Protein AF-A0A926H0N9-F1 (afdb_monomer_lite)

Structure (mmCIF, N/CA/C/O backbone):
data_AF-A0A926H0N9-F1
#
_entry.id   AF-A0A926H0N9-F1
#
loop_
_atom_site.group_PDB
_atom_site.id
_atom_site.type_symbol
_atom_site.label_atom_id
_atom_site.label_alt_id
_atom_site.label_comp_id
_atom_site.label_asym_id
_atom_site.label_entity_id
_atom_site.label_seq_id
_atom_site.pdbx_PDB_ins_code
_atom_site.Cartn_x
_atom_site.Cartn_y
_atom_site.Cartn_z
_atom_site.occupancy
_atom_site.B_iso_or_equiv
_atom_site.auth_seq_id
_atom_site.auth_comp_id
_atom_site.auth_asym_id
_atom_site.auth_atom_id
_atom_site.pdbx_PDB_model_num
ATOM 1 N N . MET A 1 1 ? -8.140 3.771 4.650 1.00 50.16 1 MET A N 1
ATOM 2 C CA . MET A 1 1 ? -6.675 3.680 4.465 1.00 50.16 1 MET A CA 1
ATOM 3 C C . MET A 1 1 ? -6.362 3.577 2.982 1.00 50.16 1 MET A C 1
ATOM 5 O O . MET A 1 1 ? -6.913 2.710 2.307 1.00 50.16 1 MET A O 1
ATOM 9 N N . ARG A 1 2 ? -5.512 4.466 2.471 1.00 49.69 2 ARG A N 1
ATOM 10 C CA . ARG A 1 2 ? -5.081 4.507 1.070 1.00 49.69 2 ARG A CA 1
ATOM 11 C C . ARG A 1 2 ? -3.565 4.334 1.005 1.00 49.69 2 ARG A C 1
ATOM 13 O O . ARG A 1 2 ? -2.829 4.970 1.745 1.00 49.69 2 ARG A O 1
ATOM 20 N N . ILE A 1 3 ? -3.072 3.474 0.130 1.00 54.91 3 ILE A N 1
ATOM 21 C CA . ILE A 1 3 ? -1.644 3.371 -0.169 1.00 54.91 3 ILE A CA 1
ATOM 22 C C . ILE A 1 3 ? -1.460 3.861 -1.596 1.00 54.91 3 ILE A C 1
ATOM 24 O O . ILE A 1 3 ? -2.022 3.291 -2.530 1.00 54.91 3 ILE A O 1
ATOM 28 N N . ILE A 1 4 ? -0.684 4.926 -1.742 1.00 52.78 4 ILE A N 1
ATOM 29 C CA . ILE A 1 4 ? -0.343 5.551 -3.012 1.00 52.78 4 ILE A CA 1
ATOM 30 C C . ILE A 1 4 ? 1.094 5.163 -3.357 1.00 52.78 4 ILE A C 1
ATOM 32 O O . ILE A 1 4 ? 1.967 5.230 -2.506 1.00 52.78 4 ILE A O 1
ATOM 36 N N . ILE A 1 5 ? 1.407 4.771 -4.585 1.00 43.88 5 ILE A N 1
ATOM 37 C CA . ILE A 1 5 ? 2.770 4.324 -4.925 1.00 43.88 5 ILE A CA 1
ATOM 38 C C . ILE A 1 5 ? 3.458 5.386 -5.766 1.00 43.88 5 ILE A C 1
ATOM 40 O O . ILE A 1 5 ? 2.840 5.923 -6.672 1.00 43.88 5 ILE A O 1
ATOM 44 N N . LYS A 1 6 ? 4.733 5.704 -5.477 1.00 39.50 6 LYS A N 1
ATOM 45 C CA . LYS A 1 6 ? 5.555 6.557 -6.348 1.00 39.50 6 LYS A CA 1
ATOM 46 C C . LYS A 1 6 ? 6.583 5.710 -7.096 1.00 39.50 6 LYS A C 1
ATOM 48 O O . LYS A 1 6 ? 7.667 5.458 -6.573 1.00 39.50 6 LYS A O 1
ATOM 53 N N . PRO A 1 7 ? 6.237 5.246 -8.295 1.00 38.81 7 PRO A N 1
ATOM 54 C CA . PRO A 1 7 ? 7.079 4.344 -9.052 1.00 38.81 7 PRO A CA 1
ATOM 55 C C . PRO A 1 7 ? 8.221 5.063 -9.771 1.00 38.81 7 PRO A C 1
ATOM 57 O O . PRO A 1 7 ? 8.101 6.207 -10.206 1.00 38.81 7 PRO A O 1
ATOM 60 N N . VAL A 1 8 ? 9.328 4.337 -9.909 1.00 36.47 8 VAL A N 1
ATOM 61 C CA . VAL A 1 8 ? 10.409 4.603 -10.863 1.00 36.47 8 VAL A CA 1
ATOM 62 C C . VAL A 1 8 ? 10.600 3.289 -11.639 1.00 36.47 8 VAL A C 1
ATOM 64 O O . VAL A 1 8 ? 11.411 2.449 -11.254 1.00 36.47 8 VAL A O 1
ATOM 67 N N . GLY A 1 9 ? 9.767 3.063 -12.664 1.00 34.50 9 GLY A N 1
ATOM 68 C CA . GLY A 1 9 ? 9.724 1.838 -13.488 1.00 34.50 9 GLY A CA 1
ATOM 69 C C . GLY A 1 9 ? 8.673 0.795 -13.068 1.00 34.50 9 GLY A C 1
ATOM 70 O O . GLY A 1 9 ? 7.956 0.999 -12.092 1.00 34.50 9 GLY A O 1
ATOM 71 N N . ALA A 1 10 ? 8.601 -0.324 -13.807 1.00 33.44 10 ALA A N 1
ATOM 72 C CA . ALA A 1 10 ? 7.696 -1.440 -13.513 1.00 33.44 10 ALA A CA 1
ATOM 73 C C . ALA A 1 10 ? 7.995 -2.041 -12.127 1.00 33.44 10 ALA A C 1
ATOM 75 O O . ALA A 1 10 ? 9.146 -2.394 -11.822 1.00 33.44 10 ALA A O 1
ATOM 76 N N . ILE A 1 11 ? 6.968 -2.121 -11.281 1.00 46.66 11 ILE A N 1
ATOM 77 C CA . ILE A 1 11 ? 7.091 -2.419 -9.850 1.00 46.66 11 ILE A CA 1
ATOM 78 C C . ILE A 1 11 ? 6.094 -3.502 -9.450 1.00 46.66 11 ILE A C 1
ATOM 80 O O . ILE A 1 11 ? 4.903 -3.398 -9.715 1.00 46.66 11 ILE A O 1
ATOM 84 N N . VAL A 1 12 ? 6.584 -4.507 -8.727 1.00 42.16 12 VAL A N 1
ATOM 85 C CA . VAL A 1 12 ? 5.754 -5.494 -8.032 1.00 42.16 12 VAL A CA 1
ATOM 86 C C . VAL A 1 12 ? 5.860 -5.207 -6.541 1.00 42.16 12 VAL A C 1
ATOM 88 O O . VAL A 1 12 ? 6.937 -5.293 -5.970 1.00 42.16 12 VAL A O 1
ATOM 91 N N . ILE A 1 13 ? 4.767 -4.867 -5.884 1.00 54.44 13 ILE A N 1
ATOM 92 C CA . ILE A 1 13 ? 4.721 -4.672 -4.438 1.00 54.44 13 ILE A CA 1
ATOM 93 C C . ILE A 1 13 ? 3.884 -5.783 -3.840 1.00 54.44 13 ILE A C 1
ATOM 95 O O . ILE A 1 13 ? 2.789 -6.055 -4.317 1.00 54.44 13 ILE A O 1
ATOM 99 N N . VAL A 1 14 ? 4.386 -6.419 -2.786 1.00 41.69 14 VAL A N 1
ATOM 100 C CA . VAL A 1 14 ? 3.651 -7.456 -2.064 1.00 41.69 14 VAL A CA 1
ATOM 101 C C . VAL A 1 14 ? 3.449 -7.011 -0.618 1.00 41.69 14 VAL A C 1
ATOM 103 O O . VAL A 1 14 ? 4.413 -6.709 0.084 1.00 41.69 14 VAL A O 1
ATOM 106 N N . PHE A 1 15 ? 2.192 -6.974 -0.177 1.00 45.84 15 PHE A N 1
ATOM 107 C CA . PHE A 1 15 ? 1.767 -6.601 1.169 1.00 45.84 15 PHE A CA 1
ATOM 108 C C . PHE A 1 15 ? 1.225 -7.797 1.921 1.00 45.84 15 PHE A C 1
ATOM 110 O O . PHE A 1 15 ? 0.203 -8.343 1.534 1.00 45.84 15 PHE A O 1
ATOM 117 N N . ALA A 1 16 ? 1.806 -8.125 3.060 1.00 34.19 16 ALA A N 1
ATOM 118 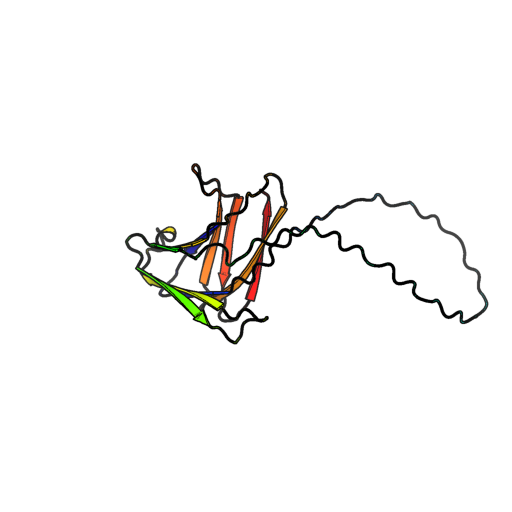C CA . ALA A 1 16 ? 1.199 -9.051 3.998 1.00 34.19 16 ALA A CA 1
ATOM 119 C C . ALA A 1 16 ? 0.742 -8.276 5.226 1.00 34.19 16 ALA A C 1
ATOM 121 O O . ALA A 1 16 ? 1.543 -7.813 6.042 1.00 34.19 16 ALA A O 1
ATOM 122 N N . LEU A 1 17 ? -0.565 -8.068 5.350 1.00 37.25 17 LEU A N 1
ATOM 123 C CA . LEU A 1 17 ? -1.096 -7.322 6.480 1.00 37.25 17 LEU A CA 1
ATOM 124 C C . LEU A 1 17 ? -1.354 -8.280 7.649 1.00 37.25 17 LEU A C 1
ATOM 126 O O . LEU A 1 17 ? -2.452 -8.801 7.813 1.00 37.25 17 LEU A O 1
ATOM 130 N N . ILE A 1 18 ? -0.349 -8.479 8.503 1.00 29.45 18 ILE A N 1
ATOM 131 C CA . ILE A 1 18 ? -0.587 -8.962 9.869 1.00 29.45 18 ILE A CA 1
ATOM 132 C C . ILE A 1 18 ? -0.923 -7.725 10.700 1.00 29.45 18 ILE A C 1
ATOM 134 O O . ILE A 1 18 ? -0.048 -7.120 11.325 1.00 29.45 18 ILE A O 1
ATOM 138 N N . ALA A 1 19 ? -2.178 -7.278 10.635 1.00 32.31 19 ALA A N 1
ATOM 139 C CA . ALA A 1 19 ? -2.615 -6.148 11.442 1.00 32.31 19 ALA A CA 1
ATOM 140 C C . ALA A 1 19 ? -2.772 -6.593 12.900 1.00 32.31 19 ALA A C 1
ATOM 142 O O . ALA A 1 19 ? -3.841 -6.997 13.337 1.00 32.31 19 ALA A O 1
ATOM 143 N N . LEU A 1 20 ? -1.699 -6.473 13.677 1.00 30.44 20 LEU A N 1
ATOM 144 C CA . LEU A 1 20 ? -1.841 -6.153 15.093 1.00 30.44 20 LEU A CA 1
ATOM 145 C C . LEU A 1 20 ? -1.833 -4.630 15.202 1.00 30.44 20 LEU A C 1
ATOM 147 O O . LEU A 1 20 ? -0.782 -4.031 15.421 1.00 30.44 20 LEU A O 1
ATOM 151 N N . ALA A 1 21 ? -2.991 -3.995 15.021 1.00 34.31 21 ALA A N 1
ATOM 152 C CA . ALA A 1 21 ? -3.176 -2.615 15.456 1.00 34.31 21 ALA A CA 1
ATOM 153 C C . ALA A 1 21 ? -3.154 -2.615 16.995 1.00 34.31 21 ALA A C 1
ATOM 155 O O . ALA A 1 21 ? -4.151 -2.878 17.661 1.00 34.31 21 ALA A O 1
ATOM 156 N N . GLY A 1 22 ? -1.968 -2.436 17.572 1.00 30.98 22 GLY A N 1
ATOM 157 C CA . GLY A 1 22 ? -1.789 -2.343 19.014 1.00 30.98 22 GLY A CA 1
ATOM 158 C C . GLY A 1 22 ? -1.965 -0.899 19.462 1.00 30.98 22 GLY A C 1
ATOM 159 O O . GLY A 1 22 ? -1.091 -0.072 19.215 1.00 30.98 22 GLY A O 1
ATOM 160 N N . MET A 1 23 ? -3.070 -0.594 20.144 1.00 36.41 23 MET A N 1
ATOM 161 C CA . MET A 1 23 ? -3.253 0.671 20.858 1.00 36.41 23 MET A CA 1
ATOM 162 C C . MET A 1 23 ? -2.270 0.714 22.042 1.00 36.41 23 MET A C 1
ATOM 164 O O . MET A 1 23 ? -2.530 0.164 23.112 1.00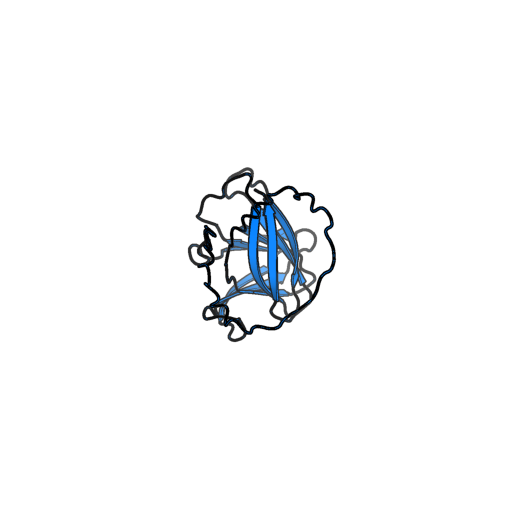 36.41 23 MET A O 1
ATOM 168 N N . LEU A 1 24 ? -1.092 1.310 21.847 1.00 33.69 24 LEU A N 1
ATOM 169 C CA . LEU A 1 24 ? -0.094 1.459 22.907 1.00 33.69 24 LEU A CA 1
ATOM 170 C C . LEU A 1 24 ? -0.401 2.709 23.736 1.00 33.69 24 LEU A C 1
ATOM 172 O O . LEU A 1 24 ? -0.073 3.837 23.370 1.00 33.69 24 LEU A O 1
ATOM 176 N N . TYR A 1 25 ? -1.035 2.494 24.888 1.00 38.31 25 TYR A N 1
ATOM 177 C CA . TYR A 1 25 ? -1.279 3.529 25.888 1.00 38.31 25 TYR A CA 1
ATOM 178 C C . TYR A 1 25 ? 0.004 3.778 26.699 1.00 38.31 25 TYR A C 1
ATOM 180 O O . TYR A 1 25 ? 0.242 3.143 27.726 1.00 38.31 25 TYR A O 1
ATOM 188 N N . ALA A 1 26 ? 0.860 4.702 26.261 1.00 33.69 26 ALA A N 1
ATOM 189 C CA . ALA A 1 26 ? 1.975 5.164 27.086 1.00 33.69 26 ALA A CA 1
ATOM 190 C C . ALA A 1 26 ? 1.453 6.151 28.145 1.00 33.69 26 ALA A C 1
ATOM 192 O O . ALA A 1 26 ? 1.401 7.360 27.929 1.00 33.69 26 ALA A O 1
ATOM 193 N N . LYS A 1 27 ? 1.035 5.639 29.308 1.00 35.59 27 LYS A N 1
ATOM 194 C CA . LYS A 1 27 ? 0.754 6.475 30.484 1.00 35.59 27 LYS A CA 1
ATOM 195 C C . LYS A 1 27 ? 2.090 6.833 31.145 1.00 35.59 27 LYS A C 1
ATOM 197 O O . LYS A 1 27 ? 2.542 6.114 32.030 1.00 35.59 27 LYS A O 1
ATOM 202 N N . SER A 1 28 ? 2.736 7.921 30.720 1.00 39.28 28 SER A N 1
ATOM 203 C CA . SER A 1 28 ? 3.859 8.478 31.479 1.00 39.28 28 SER A CA 1
ATOM 204 C C . SER A 1 28 ? 3.314 9.103 32.764 1.00 39.28 28 SER A C 1
ATOM 206 O O . SER A 1 28 ? 2.586 10.094 32.769 1.00 39.28 28 SER A O 1
ATOM 208 N N . ARG A 1 29 ? 3.603 8.464 33.892 1.00 47.31 29 ARG A N 1
ATOM 209 C CA . ARG A 1 29 ? 3.370 9.030 35.215 1.00 47.31 29 ARG A CA 1
ATOM 210 C C . ARG A 1 29 ? 4.445 8.482 36.138 1.00 47.31 29 ARG A C 1
ATOM 212 O O . ARG A 1 29 ? 4.512 7.276 36.324 1.00 47.31 29 ARG A O 1
ATOM 219 N N . ILE A 1 30 ? 5.234 9.382 36.715 1.00 39.31 30 ILE A N 1
ATOM 220 C CA . ILE A 1 30 ? 5.408 9.571 38.164 1.00 39.31 30 ILE A CA 1
ATOM 221 C C . ILE A 1 30 ? 6.762 10.236 38.416 1.00 39.31 30 ILE A C 1
ATOM 223 O O . ILE A 1 30 ? 7.824 9.725 38.076 1.00 39.31 30 ILE A O 1
ATOM 227 N N . SER A 1 31 ? 6.644 11.417 39.011 1.00 45.75 31 SER A N 1
ATOM 228 C CA . SER A 1 31 ? 7.653 12.193 39.714 1.00 45.75 31 SER A CA 1
ATOM 229 C C . SER A 1 31 ? 8.619 11.337 40.532 1.00 45.75 31 SER A C 1
ATOM 231 O O . SER A 1 31 ? 8.193 10.516 41.345 1.00 45.75 31 SER A O 1
ATOM 233 N N . SER A 1 32 ? 9.910 11.611 40.373 1.00 44.69 32 SER A N 1
ATOM 234 C CA . SER A 1 32 ? 10.995 11.077 41.192 1.00 44.69 32 SER A CA 1
ATOM 235 C C . SER A 1 32 ? 10.769 11.344 42.686 1.00 44.69 32 SER A C 1
ATOM 237 O O . SER A 1 32 ? 10.634 12.508 43.074 1.00 44.69 32 SER A O 1
ATOM 239 N N . PRO A 1 33 ? 10.817 10.328 43.563 1.00 47.78 33 PRO A N 1
ATOM 240 C CA . PRO A 1 33 ? 11.120 10.550 44.962 1.00 47.78 33 PRO A CA 1
ATOM 241 C C . PRO A 1 33 ? 12.636 10.703 45.132 1.00 47.78 33 PRO A C 1
ATOM 243 O O . PRO A 1 33 ? 13.434 9.863 44.721 1.00 47.78 33 PRO A O 1
ATOM 246 N N . LYS A 1 34 ? 13.001 11.810 45.769 1.00 51.34 34 LYS A N 1
ATOM 247 C CA . LYS A 1 34 ? 14.301 12.125 46.364 1.00 51.34 34 LYS A CA 1
ATOM 248 C C . LYS A 1 34 ? 14.743 10.973 47.284 1.00 51.34 34 LYS A C 1
ATOM 250 O O . LYS A 1 34 ? 14.032 10.665 48.236 1.00 51.34 34 LYS A O 1
ATOM 255 N N . SER A 1 35 ? 15.897 10.353 47.027 1.00 43.50 35 SER A N 1
ATOM 256 C CA . SER A 1 35 ? 16.509 9.381 47.946 1.00 43.50 35 SER A CA 1
ATOM 257 C C . SER A 1 35 ? 17.773 9.977 48.558 1.00 43.50 35 SER A C 1
ATOM 259 O O . SER A 1 35 ? 18.689 10.391 47.849 1.00 43.50 35 SER A O 1
ATOM 261 N N . ALA A 1 36 ? 17.756 10.081 49.886 1.00 48.38 36 ALA A N 1
ATOM 262 C CA . ALA A 1 36 ? 18.861 10.508 50.725 1.00 48.38 36 ALA A CA 1
ATOM 263 C C . ALA A 1 36 ? 19.816 9.337 51.009 1.00 48.38 36 ALA A C 1
ATOM 265 O O . ALA A 1 36 ? 19.409 8.181 51.090 1.00 48.38 36 ALA A O 1
ATOM 266 N N . ALA A 1 37 ? 21.091 9.675 51.175 1.00 52.38 37 ALA A N 1
ATOM 267 C CA . ALA A 1 37 ? 22.179 8.771 51.514 1.00 52.38 37 ALA A CA 1
ATOM 268 C C . ALA A 1 37 ? 22.036 8.162 52.919 1.00 52.38 37 ALA A C 1
ATOM 270 O O . ALA A 1 37 ? 21.766 8.892 53.872 1.00 52.38 37 ALA A O 1
ATOM 271 N N . GLN A 1 38 ? 22.351 6.867 53.082 1.00 43.81 38 GLN A N 1
ATOM 272 C CA . GLN A 1 38 ? 22.778 6.342 54.384 1.00 43.81 38 GLN A CA 1
ATOM 273 C C . GLN A 1 38 ? 23.646 5.067 54.299 1.00 43.81 38 GLN A C 1
ATOM 275 O O . GLN A 1 38 ? 23.196 4.008 53.885 1.00 43.81 38 GLN A O 1
ATOM 280 N N . LYS A 1 39 ? 24.907 5.262 54.714 1.00 43.81 39 LYS A N 1
ATOM 281 C CA . LYS A 1 39 ? 25.895 4.421 55.429 1.00 43.81 39 LYS A CA 1
ATOM 282 C C . LYS A 1 39 ? 26.001 2.900 55.206 1.00 43.81 39 LYS A C 1
ATOM 284 O O . LYS A 1 39 ? 25.074 2.125 55.394 1.00 43.81 39 LYS A O 1
ATOM 289 N N . SER A 1 40 ? 27.261 2.513 54.990 1.00 46.47 40 SER A N 1
ATOM 290 C CA . SER A 1 40 ? 27.835 1.170 54.971 1.00 46.47 40 SER A CA 1
ATOM 291 C C . SER A 1 40 ? 27.859 0.491 56.345 1.00 46.47 40 SER A C 1
ATOM 293 O O . SER A 1 40 ? 28.382 1.054 57.309 1.00 46.47 40 SER A O 1
ATOM 295 N N . GLY A 1 41 ? 27.418 -0.764 56.384 1.00 41.66 41 GLY A N 1
ATOM 296 C CA . GLY A 1 41 ? 27.696 -1.729 57.444 1.00 41.66 41 GLY A CA 1
ATOM 297 C C . GLY A 1 41 ? 27.462 -3.148 56.917 1.00 41.66 41 GLY A C 1
ATOM 298 O O . GLY A 1 41 ? 26.352 -3.474 56.514 1.00 41.66 41 GLY A O 1
ATOM 299 N N . SER A 1 42 ? 28.514 -3.966 56.864 1.00 51.59 42 SER A N 1
ATOM 300 C CA . SER A 1 42 ? 28.434 -5.441 56.775 1.00 51.59 42 SER A CA 1
ATOM 301 C C . SER A 1 42 ? 28.334 -6.003 58.210 1.00 51.59 42 SER A C 1
ATOM 303 O O . SER A 1 42 ? 28.736 -5.258 59.108 1.00 51.59 42 SER A O 1
ATOM 305 N N . PRO A 1 43 ? 27.899 -7.258 58.494 1.00 59.44 43 PRO A N 1
ATOM 306 C CA . PRO A 1 43 ? 27.984 -8.457 57.643 1.00 59.44 43 PRO A CA 1
ATOM 307 C C . PRO A 1 43 ? 26.802 -9.467 57.784 1.00 59.44 43 PRO A C 1
ATOM 309 O O . PRO A 1 43 ? 25.794 -9.198 58.429 1.00 59.44 43 PRO A O 1
ATOM 312 N N . VAL A 1 44 ? 27.019 -10.677 57.242 1.00 46.03 44 VAL A N 1
ATOM 313 C CA . VAL A 1 44 ? 26.401 -11.991 57.552 1.00 46.03 44 VAL A CA 1
ATOM 314 C C . VAL A 1 44 ? 25.425 -12.554 56.509 1.00 46.03 44 VAL A C 1
ATOM 316 O O . VAL A 1 44 ? 24.267 -12.164 56.381 1.00 46.03 44 VAL A O 1
ATOM 319 N N . SER A 1 45 ? 25.933 -13.579 55.819 1.00 56.38 45 SER A N 1
ATOM 320 C CA . SER A 1 45 ? 25.234 -14.520 54.949 1.00 56.38 45 SER A CA 1
ATOM 321 C C . SER A 1 45 ? 24.137 -15.297 55.679 1.00 56.38 45 SER A C 1
ATOM 323 O O . SER A 1 45 ? 24.417 -16.040 56.619 1.00 56.38 45 SER A O 1
ATOM 325 N N . LYS A 1 46 ? 22.907 -15.223 55.159 1.00 49.16 46 LYS A N 1
ATOM 326 C CA . LYS A 1 46 ? 21.903 -16.292 55.245 1.00 49.16 46 LYS A CA 1
ATOM 327 C C . LYS A 1 46 ? 21.175 -16.391 53.906 1.00 49.16 46 LYS A C 1
ATOM 329 O O . LYS A 1 46 ? 20.501 -15.457 53.480 1.00 49.16 46 LYS A O 1
ATOM 334 N N . SER A 1 47 ? 21.336 -17.531 53.245 1.00 54.38 47 SER A N 1
ATOM 335 C CA . SER A 1 47 ? 20.600 -17.938 52.052 1.00 54.38 47 SER A CA 1
ATOM 336 C C . SER A 1 47 ? 19.145 -18.235 52.422 1.00 54.38 47 SER A C 1
ATOM 338 O O . SER A 1 47 ? 18.803 -19.323 52.876 1.00 54.38 47 SER A O 1
ATOM 340 N N . VAL A 1 48 ? 18.276 -17.244 52.237 1.00 49.03 48 VAL A N 1
ATOM 341 C CA . VAL A 1 48 ? 16.822 -17.423 52.284 1.00 49.03 48 VAL A CA 1
ATOM 342 C C . VAL A 1 48 ? 16.336 -17.532 50.846 1.00 49.03 48 VAL A C 1
ATOM 344 O O . VAL A 1 48 ? 16.451 -16.578 50.075 1.00 49.03 48 VAL A O 1
ATOM 347 N N . ALA A 1 49 ? 15.809 -18.702 50.484 1.00 54.91 49 ALA A N 1
ATOM 348 C CA . ALA A 1 49 ? 15.109 -18.920 49.227 1.00 54.91 49 ALA A CA 1
ATOM 349 C C . ALA A 1 49 ? 13.904 -17.970 49.167 1.00 54.91 49 ALA A C 1
ATOM 351 O O . ALA A 1 49 ? 12.876 -18.174 49.813 1.00 54.91 49 ALA A O 1
ATOM 352 N N . LYS A 1 50 ? 14.071 -16.873 48.430 1.00 47.69 50 LYS A N 1
ATOM 353 C CA . LYS A 1 50 ? 13.034 -15.874 48.209 1.00 47.69 50 LYS A CA 1
ATOM 354 C C . LYS A 1 50 ? 12.113 -16.431 47.132 1.00 47.69 50 LYS A C 1
ATOM 356 O O . LYS A 1 50 ? 12.455 -16.406 45.956 1.00 47.69 50 LYS A O 1
ATOM 361 N N . ALA A 1 51 ? 10.967 -16.967 47.547 1.00 49.88 51 ALA A N 1
ATOM 362 C CA . ALA A 1 51 ? 9.882 -17.286 46.634 1.00 49.88 51 ALA A CA 1
ATOM 363 C C . ALA A 1 51 ? 9.528 -16.010 45.854 1.00 49.88 51 ALA A C 1
ATOM 365 O O . ALA A 1 51 ? 8.997 -15.049 46.422 1.00 49.88 51 ALA A O 1
ATOM 366 N N . GLU A 1 52 ? 9.874 -15.978 44.567 1.00 47.47 52 GLU A N 1
ATOM 367 C CA . GLU A 1 52 ? 9.386 -14.971 43.636 1.00 47.47 52 GLU A CA 1
ATOM 368 C C . GLU A 1 52 ? 7.875 -15.137 43.539 1.00 47.47 52 GLU A C 1
ATOM 370 O O . GLU A 1 52 ? 7.336 -15.960 42.802 1.00 47.47 52 GLU A O 1
ATOM 375 N N . LYS A 1 53 ? 7.176 -14.348 44.352 1.00 44.84 53 LYS A N 1
ATOM 376 C CA . LYS A 1 53 ? 5.750 -14.102 44.221 1.00 44.84 53 LYS A CA 1
ATOM 377 C C . LYS A 1 53 ? 5.580 -13.365 42.895 1.00 44.84 53 LYS A C 1
ATOM 379 O O . LYS A 1 53 ? 5.681 -12.140 42.850 1.00 44.84 53 LYS A O 1
ATOM 384 N N . SER A 1 54 ? 5.425 -14.123 41.811 1.00 46.41 54 SER A N 1
ATOM 385 C CA . SER A 1 54 ? 5.162 -13.594 40.481 1.00 46.41 54 SER A CA 1
ATOM 386 C C . SER A 1 54 ? 3.826 -12.863 40.534 1.00 46.41 54 SER A C 1
ATOM 388 O O . SER A 1 54 ? 2.741 -13.440 40.525 1.00 46.41 54 SER A O 1
ATOM 390 N N . THR A 1 55 ? 3.893 -11.545 40.687 1.00 41.94 55 THR A N 1
ATOM 391 C CA . THR A 1 55 ? 2.717 -10.698 40.563 1.00 41.94 55 THR A CA 1
ATOM 392 C C . THR A 1 55 ? 2.201 -10.890 39.139 1.00 41.94 55 THR A C 1
ATOM 394 O O . THR A 1 55 ? 2.969 -10.662 38.198 1.00 41.94 55 THR A O 1
ATOM 397 N N . PRO A 1 56 ? 0.938 -11.303 38.929 1.00 44.12 56 PRO A N 1
ATOM 398 C CA . PRO A 1 56 ? 0.389 -11.380 37.588 1.00 44.12 56 PRO A CA 1
ATOM 399 C C . PRO A 1 56 ? 0.470 -9.980 36.988 1.00 44.12 56 PRO A C 1
ATOM 401 O O . PRO A 1 56 ? -0.132 -9.025 37.490 1.00 44.12 56 PRO A O 1
ATOM 404 N N . ARG A 1 57 ? 1.289 -9.842 35.944 1.00 42.47 57 ARG A N 1
ATOM 405 C CA . ARG A 1 57 ? 1.418 -8.608 35.177 1.00 42.47 57 ARG A CA 1
ATOM 406 C C . ARG A 1 57 ? 0.040 -8.369 34.564 1.00 42.47 57 ARG A C 1
ATOM 408 O O . ARG A 1 57 ? -0.336 -9.040 33.607 1.00 42.47 57 ARG A O 1
ATOM 415 N N . LYS A 1 58 ? -0.751 -7.474 35.166 1.00 39.41 58 LYS A N 1
ATOM 416 C CA . LYS A 1 58 ? -2.023 -7.010 34.599 1.00 39.41 58 LYS A CA 1
ATOM 417 C C . LYS A 1 58 ? -1.705 -6.305 33.284 1.00 39.41 58 LYS A C 1
ATOM 419 O O . LYS A 1 58 ? -1.472 -5.098 33.256 1.00 39.41 58 LYS A O 1
ATOM 424 N N . ASN A 1 59 ? -1.678 -7.072 32.200 1.00 40.16 59 ASN A N 1
ATOM 425 C CA . ASN A 1 59 ? -1.665 -6.566 30.839 1.00 40.16 59 ASN A CA 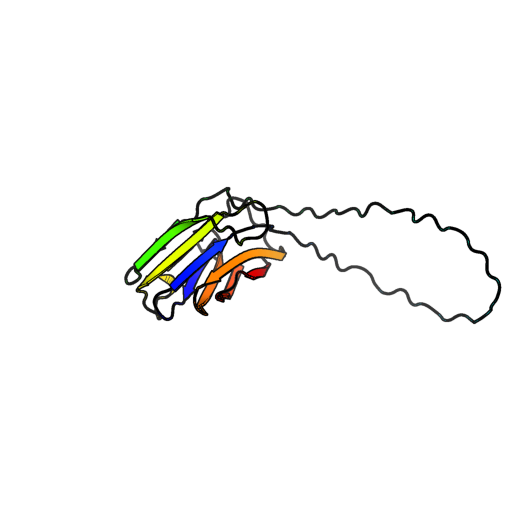1
ATOM 426 C C . ASN A 1 59 ? -3.059 -5.994 30.540 1.00 40.16 59 ASN A C 1
ATOM 428 O O . ASN A 1 59 ? -3.829 -6.570 29.783 1.00 40.16 59 ASN A O 1
ATOM 432 N N . ASN A 1 60 ? -3.392 -4.850 31.147 1.00 36.72 60 ASN A N 1
ATOM 433 C CA . ASN A 1 60 ? -4.549 -4.038 30.763 1.00 36.72 60 ASN A CA 1
ATOM 434 C C . ASN A 1 60 ? -4.210 -3.257 29.485 1.00 36.72 60 ASN A C 1
ATOM 436 O O . ASN A 1 60 ? -4.202 -2.025 29.470 1.00 36.72 60 ASN A O 1
ATOM 440 N N . ILE A 1 61 ? -3.866 -3.980 28.422 1.00 43.91 61 ILE A N 1
ATOM 441 C CA . ILE A 1 61 ? -3.743 -3.408 27.087 1.00 43.91 61 ILE A CA 1
ATOM 442 C C . ILE A 1 61 ? -5.097 -3.652 26.433 1.00 43.91 61 ILE A C 1
ATOM 444 O O . ILE A 1 61 ? -5.338 -4.709 25.861 1.00 43.91 61 ILE A O 1
ATOM 448 N N . ASN A 1 62 ? -5.997 -2.675 26.548 1.00 42.84 62 ASN A N 1
ATOM 449 C CA . ASN A 1 62 ? -7.183 -2.615 25.698 1.00 42.84 62 ASN A CA 1
ATOM 450 C C . ASN A 1 62 ? -6.715 -2.254 24.279 1.00 42.84 62 ASN A C 1
ATOM 452 O O . ASN A 1 62 ? -6.849 -1.115 23.837 1.00 42.84 62 ASN A O 1
ATOM 456 N N . SER A 1 63 ? -6.066 -3.198 23.597 1.00 45.44 63 SER A N 1
ATOM 457 C CA . SER A 1 63 ? -5.750 -3.084 22.180 1.00 45.44 63 SER A CA 1
ATOM 458 C C . SER A 1 63 ? -6.978 -3.507 21.393 1.00 45.44 63 SER A C 1
ATOM 460 O O . SER A 1 63 ? -7.277 -4.698 21.309 1.00 45.44 63 SER A O 1
ATOM 462 N N . THR A 1 64 ? -7.678 -2.543 20.806 1.00 50.66 64 THR A N 1
ATOM 463 C CA . THR A 1 64 ? -8.651 -2.850 19.760 1.00 50.66 64 THR A CA 1
ATOM 464 C C . THR A 1 64 ? -7.874 -3.219 18.506 1.00 50.66 64 THR A C 1
ATOM 466 O O . THR A 1 64 ? -7.277 -2.359 17.859 1.00 50.66 64 THR A O 1
ATOM 469 N N . VAL A 1 65 ? -7.842 -4.513 18.194 1.00 56.00 65 VAL A N 1
ATOM 470 C CA . VAL A 1 65 ? -7.281 -5.001 16.938 1.00 56.00 65 VAL A CA 1
ATOM 471 C C . VAL A 1 65 ? -8.330 -4.779 15.854 1.00 56.00 65 VAL A C 1
ATOM 473 O O . VAL A 1 65 ? -9.423 -5.340 15.908 1.00 56.00 65 VAL A O 1
ATOM 476 N N . ILE A 1 66 ? -8.000 -3.938 14.877 1.00 57.31 66 ILE A N 1
ATOM 477 C CA . ILE A 1 66 ? -8.806 -3.795 13.666 1.00 57.31 66 ILE A CA 1
ATOM 478 C C . ILE A 1 66 ? -8.644 -5.090 12.877 1.00 57.31 66 ILE A C 1
ATOM 480 O O . ILE A 1 66 ? -7.524 -5.408 12.476 1.00 57.31 66 ILE A O 1
ATOM 484 N N . ASP A 1 67 ? -9.742 -5.820 12.662 1.00 57.31 67 ASP A N 1
ATOM 485 C CA . ASP A 1 67 ? -9.717 -7.054 11.879 1.00 57.31 67 ASP A CA 1
ATOM 486 C C . ASP A 1 67 ? -9.250 -6.745 10.443 1.00 57.31 67 ASP A C 1
ATOM 488 O O . ASP A 1 67 ? -9.962 -6.070 9.686 1.00 57.31 67 ASP A O 1
ATOM 492 N N . PRO A 1 68 ? -8.057 -7.222 10.036 1.00 55.56 68 PRO A N 1
ATOM 493 C CA . PRO A 1 68 ? -7.551 -6.996 8.693 1.00 55.56 68 PRO A CA 1
ATOM 494 C C . PRO A 1 68 ? -8.373 -7.706 7.617 1.00 55.56 68 PRO A C 1
ATOM 496 O O . PRO A 1 68 ? -8.168 -7.407 6.444 1.00 55.56 68 PRO A O 1
ATOM 499 N N . ASN A 1 69 ? -9.291 -8.609 7.957 1.00 62.22 69 ASN A N 1
ATOM 500 C CA . ASN A 1 69 ? -10.104 -9.346 6.990 1.00 62.22 69 ASN A CA 1
ATOM 501 C C . ASN A 1 69 ? -11.506 -8.754 6.799 1.00 62.22 69 ASN A C 1
ATOM 503 O O . ASN A 1 69 ? -12.208 -9.155 5.873 1.00 62.22 69 ASN A O 1
ATOM 507 N N . ALA A 1 70 ? -11.898 -7.763 7.607 1.00 60.38 70 ALA A N 1
ATOM 508 C CA . ALA A 1 70 ? -13.253 -7.212 7.585 1.00 60.38 70 ALA A CA 1
ATOM 509 C C . ALA A 1 70 ? -13.631 -6.531 6.255 1.00 60.38 70 ALA A C 1
ATOM 511 O O . ALA A 1 70 ? -14.808 -6.405 5.926 1.00 60.38 70 ALA A O 1
ATOM 512 N N . THR A 1 71 ? -12.645 -6.093 5.468 1.00 65.50 71 THR A N 1
ATOM 513 C CA . THR A 1 71 ? -12.860 -5.458 4.161 1.00 65.50 71 THR A CA 1
ATOM 514 C C . THR A 1 71 ? -11.868 -5.979 3.129 1.00 65.50 71 THR A C 1
ATOM 516 O O . THR A 1 71 ? -10.698 -6.212 3.433 1.00 65.50 71 THR A O 1
ATOM 519 N N . LYS A 1 72 ? -12.303 -6.144 1.877 1.00 84.69 72 LYS A N 1
ATOM 520 C CA . LYS A 1 72 ? -11.396 -6.503 0.778 1.00 84.69 72 LYS A CA 1
ATOM 521 C C . LYS A 1 72 ? -10.582 -5.288 0.337 1.00 84.69 72 LYS A C 1
ATOM 523 O O . LYS A 1 72 ? -11.065 -4.156 0.383 1.00 84.69 72 LYS A O 1
ATOM 528 N N . TRP A 1 73 ? -9.351 -5.533 -0.098 1.00 87.12 73 TRP A N 1
ATOM 529 C CA . TRP A 1 73 ? -8.562 -4.514 -0.778 1.00 87.12 73 TRP A CA 1
ATOM 530 C C . TRP A 1 73 ? -9.212 -4.154 -2.111 1.00 87.12 73 TRP A C 1
ATOM 532 O O . TRP A 1 73 ? -9.780 -5.010 -2.789 1.00 87.12 73 TRP A O 1
ATOM 542 N N . LYS A 1 74 ? -9.124 -2.880 -2.481 1.00 91.50 74 LYS A N 1
ATOM 543 C CA . LYS A 1 74 ? -9.598 -2.342 -3.755 1.00 91.50 74 LYS A CA 1
ATOM 544 C C . LYS A 1 74 ? -8.419 -1.713 -4.483 1.00 91.50 74 LYS A C 1
ATOM 546 O O . LYS A 1 74 ? -7.644 -0.977 -3.875 1.00 91.50 74 LYS A O 1
ATOM 551 N N . LEU A 1 75 ? -8.305 -1.984 -5.776 1.00 91.94 75 LEU A N 1
ATOM 552 C CA . LEU A 1 75 ? -7.388 -1.276 -6.657 1.00 91.94 75 LEU A CA 1
ATOM 553 C C . LEU A 1 75 ? -8.133 -0.092 -7.276 1.00 91.94 75 LEU A C 1
ATOM 555 O O . LEU A 1 75 ? -9.219 -0.267 -7.825 1.00 91.94 75 LEU A O 1
ATOM 559 N N . VAL A 1 76 ? -7.551 1.099 -7.184 1.00 92.25 76 VAL A N 1
ATOM 560 C CA . VAL A 1 76 ? -8.004 2.284 -7.915 1.00 92.25 76 VAL A CA 1
ATOM 561 C C . VAL A 1 76 ? -6.905 2.687 -8.881 1.00 92.25 76 VAL A C 1
ATOM 563 O O . VAL A 1 76 ? -5.788 2.994 -8.466 1.00 92.25 76 VAL A O 1
ATOM 566 N N . THR A 1 77 ? -7.235 2.682 -10.166 1.00 91.81 77 THR A N 1
ATOM 567 C CA . THR A 1 77 ? -6.338 3.063 -11.258 1.00 91.81 77 THR A CA 1
ATOM 568 C C . THR A 1 77 ? -6.965 4.161 -12.100 1.00 91.81 77 THR A C 1
ATOM 570 O O . THR A 1 77 ? -8.161 4.127 -12.386 1.00 91.81 77 THR A O 1
ATOM 573 N N . GLN A 1 78 ? -6.161 5.134 -12.507 1.00 91.50 78 GLN A N 1
ATOM 574 C CA . GLN A 1 78 ? -6.554 6.236 -13.381 1.00 91.50 78 GLN A CA 1
ATOM 575 C C . GLN A 1 78 ? -5.504 6.402 -14.477 1.00 91.50 78 GLN A C 1
ATOM 577 O O . GLN A 1 78 ? -4.317 6.227 -14.218 1.00 91.50 78 GLN A O 1
ATOM 582 N N . ALA A 1 79 ? -5.916 6.779 -15.688 1.00 88.75 79 ALA A N 1
ATOM 583 C CA . ALA A 1 79 ? -4.972 7.022 -16.776 1.00 88.75 79 ALA A CA 1
ATOM 584 C C . ALA A 1 79 ? -3.931 8.101 -16.381 1.00 88.75 79 ALA A C 1
ATOM 586 O O . ALA A 1 79 ? -4.297 9.111 -15.771 1.00 88.75 79 ALA A O 1
ATOM 587 N N . PRO A 1 80 ? -2.642 7.921 -16.721 1.00 90.00 80 PRO A N 1
ATOM 588 C CA . PRO A 1 80 ? -2.101 6.887 -17.608 1.00 90.00 80 PRO A CA 1
ATOM 589 C C . PRO A 1 80 ? -1.650 5.603 -16.889 1.00 90.00 80 PRO A C 1
ATOM 591 O O . PRO A 1 80 ? -0.936 4.806 -17.481 1.00 90.00 80 PRO A O 1
ATOM 594 N N . ALA A 1 81 ? -1.988 5.402 -15.612 1.00 89.38 81 ALA A N 1
ATOM 595 C CA . ALA A 1 81 ? -1.482 4.249 -14.881 1.00 89.38 81 ALA A CA 1
ATOM 596 C C . ALA A 1 81 ? -2.143 2.931 -15.315 1.00 89.38 81 ALA A C 1
ATOM 598 O O . ALA A 1 81 ? -3.369 2.842 -15.423 1.00 89.38 81 ALA A O 1
ATOM 599 N N . VAL A 1 82 ? -1.318 1.896 -15.463 1.00 90.50 82 VAL A N 1
ATOM 600 C CA . VAL A 1 82 ? -1.712 0.504 -15.692 1.00 90.50 82 VAL A CA 1
ATOM 601 C C . VAL A 1 82 ? -1.212 -0.310 -14.508 1.00 90.50 82 VAL A C 1
ATOM 603 O O . VAL A 1 82 ? -0.012 -0.355 -14.230 1.00 90.50 82 VAL A O 1
ATOM 606 N N . ALA A 1 83 ? -2.140 -0.919 -13.773 1.00 92.50 83 ALA A N 1
ATOM 607 C CA . ALA A 1 83 ? -1.805 -1.733 -12.618 1.00 92.50 83 ALA A CA 1
ATOM 608 C C . ALA A 1 83 ? -2.787 -2.894 -12.431 1.00 92.50 83 ALA A C 1
ATOM 610 O O . ALA A 1 83 ? -3.953 -2.808 -12.819 1.00 92.50 83 ALA A O 1
ATOM 611 N N . ALA A 1 84 ? -2.319 -3.958 -11.786 1.00 92.31 84 ALA A N 1
ATOM 612 C CA . ALA A 1 84 ? -3.093 -5.152 -11.471 1.00 92.31 84 ALA A CA 1
ATOM 613 C C . ALA A 1 84 ? -2.884 -5.566 -10.011 1.00 92.31 84 ALA A C 1
ATOM 615 O O . ALA A 1 84 ? -1.769 -5.523 -9.494 1.00 92.31 84 ALA A O 1
ATOM 616 N N . MET A 1 85 ? -3.952 -6.007 -9.346 1.00 91.81 85 MET A N 1
ATOM 617 C CA . MET A 1 85 ? -3.916 -6.444 -7.951 1.00 91.81 85 MET A CA 1
ATOM 618 C C . MET A 1 85 ? -4.381 -7.894 -7.839 1.00 91.81 85 MET A C 1
ATOM 620 O O . MET A 1 85 ? -5.421 -8.259 -8.379 1.00 91.81 85 MET A O 1
ATOM 624 N N . THR A 1 86 ? -3.613 -8.715 -7.126 1.00 90.31 86 THR A N 1
ATOM 625 C CA . THR A 1 86 ? -3.892 -10.141 -6.923 1.00 90.31 86 THR A CA 1
ATOM 626 C C . THR A 1 86 ? -3.595 -10.540 -5.486 1.00 90.31 86 THR A C 1
ATOM 628 O O . THR A 1 86 ? -2.519 -10.218 -4.982 1.00 90.31 86 THR A O 1
ATOM 631 N N . ASP A 1 87 ? -4.481 -11.300 -4.855 1.00 87.62 87 ASP A N 1
ATOM 632 C CA . ASP A 1 87 ? -4.152 -12.025 -3.628 1.00 87.62 87 ASP A CA 1
ATOM 633 C C . ASP A 1 87 ? -3.180 -13.172 -3.944 1.00 87.62 87 ASP A C 1
ATOM 635 O O . ASP A 1 87 ? -3.338 -13.882 -4.939 1.00 87.62 87 ASP A O 1
ATOM 639 N N . ILE A 1 88 ? -2.153 -13.348 -3.115 1.00 87.94 88 ILE A N 1
ATOM 640 C CA . ILE A 1 88 ? -1.148 -14.402 -3.255 1.00 87.94 88 ILE A CA 1
ATOM 641 C C . ILE A 1 88 ? -0.877 -15.084 -1.911 1.00 87.94 88 ILE A C 1
ATOM 643 O O . ILE A 1 88 ? -1.045 -14.490 -0.845 1.00 87.94 88 ILE A O 1
ATOM 647 N N . LEU A 1 89 ? -0.418 -16.332 -1.973 1.00 86.75 89 LEU A N 1
ATOM 648 C CA . LEU A 1 89 ? 0.118 -17.056 -0.826 1.00 86.75 89 LEU A CA 1
ATOM 649 C C . LEU A 1 89 ? 1.635 -16.838 -0.753 1.00 86.75 89 LEU A C 1
ATOM 651 O O . LEU A 1 89 ? 2.328 -16.932 -1.765 1.00 86.75 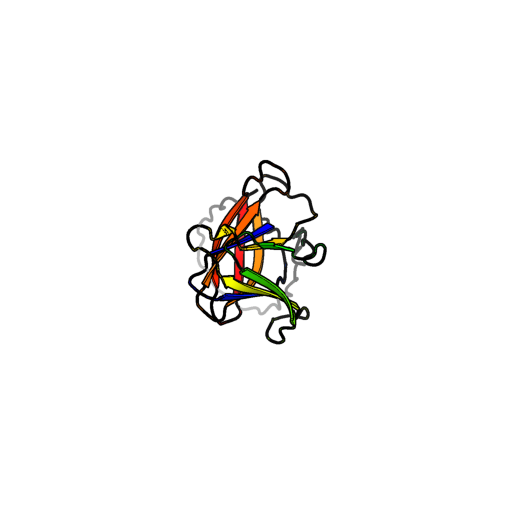89 LEU A O 1
ATOM 655 N N . VAL A 1 90 ? 2.152 -16.562 0.439 1.00 86.88 90 VAL A N 1
ATOM 656 C CA . VAL A 1 90 ? 3.569 -16.309 0.700 1.00 86.88 90 VAL A CA 1
ATOM 657 C C . VAL A 1 90 ? 4.004 -17.144 1.897 1.00 86.88 90 VAL A C 1
ATOM 659 O O . VAL A 1 90 ? 3.730 -16.812 3.050 1.00 86.88 90 VAL A O 1
ATOM 662 N N . SER A 1 91 ? 4.710 -18.234 1.619 1.00 87.19 91 SER A N 1
ATOM 663 C CA . SER A 1 91 ? 5.209 -19.173 2.631 1.00 87.19 91 SER A CA 1
ATOM 664 C C . SER A 1 91 ? 6.190 -18.533 3.621 1.00 87.19 91 SER A C 1
ATOM 666 O O . SER A 1 91 ? 6.212 -18.908 4.792 1.00 87.19 91 SER A O 1
ATOM 668 N N . GLU A 1 92 ? 6.957 -17.544 3.163 1.00 85.25 92 GLU A N 1
ATOM 669 C CA . GLU A 1 92 ? 8.035 -16.873 3.905 1.00 85.25 92 GLU A CA 1
ATOM 670 C C . GLU A 1 92 ? 7.544 -15.914 5.001 1.00 85.25 92 GLU A C 1
ATOM 672 O O . GLU A 1 92 ? 8.339 -15.464 5.826 1.00 85.25 92 GLU A O 1
ATOM 677 N N . LEU A 1 93 ? 6.254 -15.564 5.022 1.00 79.06 93 LEU A N 1
ATOM 678 C CA . LEU A 1 93 ? 5.717 -14.660 6.039 1.00 79.06 93 LEU A CA 1
ATOM 679 C C . LEU A 1 93 ? 5.736 -15.310 7.420 1.00 79.06 93 LEU A C 1
ATOM 681 O O . LEU A 1 93 ? 5.454 -16.500 7.529 1.00 79.06 93 LEU A O 1
ATOM 685 N N . PRO A 1 94 ? 5.996 -14.566 8.501 1.00 76.00 94 PRO A N 1
ATOM 686 C CA . PRO A 1 94 ? 5.860 -15.108 9.847 1.00 76.00 94 PRO A CA 1
ATOM 687 C C . PRO A 1 94 ? 4.386 -15.315 10.231 1.00 76.00 94 PRO A C 1
ATOM 689 O O . PRO A 1 94 ? 3.512 -14.570 9.799 1.00 76.00 94 PRO A O 1
ATOM 692 N N . GLY A 1 95 ? 4.115 -16.298 11.095 1.00 76.56 95 GLY A N 1
ATOM 693 C CA . GLY A 1 95 ? 2.765 -16.619 11.584 1.00 76.56 95 GLY A CA 1
ATOM 694 C C . GLY A 1 95 ? 1.939 -17.495 10.638 1.00 76.56 95 GLY A C 1
ATOM 695 O O . GLY A 1 95 ? 2.426 -17.927 9.593 1.00 76.56 95 GLY A O 1
ATOM 696 N N . ASP A 1 96 ? 0.692 -17.768 11.022 1.00 75.56 96 ASP A N 1
ATOM 697 C CA . ASP A 1 96 ? -0.182 -18.720 10.314 1.00 75.56 96 ASP A CA 1
ATOM 698 C C . ASP A 1 96 ? -0.896 -18.094 9.110 1.00 75.56 96 ASP A C 1
ATOM 700 O O . ASP A 1 96 ? -1.295 -18.789 8.178 1.00 75.56 96 ASP A O 1
ATOM 704 N N . ASN A 1 97 ? -1.021 -16.763 9.089 1.00 74.12 97 ASN A N 1
ATOM 705 C CA . ASN A 1 97 ? -1.589 -16.057 7.950 1.00 74.12 97 ASN A CA 1
ATOM 706 C C . ASN A 1 97 ? -0.520 -15.834 6.873 1.00 74.12 97 ASN A C 1
ATOM 708 O O . ASN A 1 97 ? 0.284 -14.905 6.952 1.00 74.12 97 ASN A O 1
ATOM 712 N N . LYS A 1 98 ? -0.538 -16.695 5.855 1.00 82.12 98 LYS A N 1
ATOM 713 C CA . LYS A 1 98 ? 0.372 -16.641 4.705 1.00 82.12 98 LYS A CA 1
ATOM 714 C C . LYS A 1 98 ? -0.189 -15.847 3.522 1.00 82.12 98 LYS A C 1
ATOM 716 O O . LYS A 1 98 ? 0.356 -15.945 2.429 1.00 82.12 98 LYS A O 1
ATOM 721 N N . HIS A 1 99 ? -1.273 -15.091 3.689 1.00 82.75 99 HIS A N 1
ATOM 722 C CA . HIS A 1 99 ? -1.851 -14.317 2.591 1.00 82.75 99 HIS A CA 1
ATOM 723 C C . HIS A 1 99 ? -1.235 -12.923 2.479 1.00 82.75 99 HIS A C 1
ATOM 725 O O . HIS A 1 99 ? -1.007 -12.223 3.470 1.00 82.75 99 HIS A O 1
ATOM 731 N N . ALA A 1 100 ? -1.011 -12.507 1.238 1.00 86.75 100 ALA A N 1
ATOM 732 C CA . ALA A 1 100 ? -0.543 -11.182 0.893 1.00 86.75 100 ALA A CA 1
ATOM 733 C C . ALA A 1 100 ? -1.287 -10.642 -0.332 1.00 86.75 100 ALA A C 1
ATOM 735 O O . ALA A 1 100 ? -1.753 -11.404 -1.171 1.00 86.75 100 ALA A O 1
ATOM 736 N N . VAL A 1 101 ? -1.357 -9.324 -0.471 1.00 89.81 101 VAL A N 1
ATOM 737 C CA . VAL A 1 101 ? -1.860 -8.662 -1.670 1.00 89.81 101 VAL A CA 1
ATOM 738 C C . VAL A 1 101 ? -0.686 -8.169 -2.488 1.00 89.81 101 VAL A C 1
ATOM 740 O O . VAL A 1 101 ? 0.137 -7.386 -2.013 1.00 89.81 101 VAL A O 1
ATOM 743 N N . ARG A 1 102 ? -0.609 -8.627 -3.730 1.00 90.19 102 ARG A N 1
ATOM 744 C CA . ARG A 1 102 ? 0.370 -8.177 -4.709 1.00 90.19 102 ARG A CA 1
ATOM 745 C C . ARG A 1 102 ? -0.252 -7.123 -5.611 1.00 90.19 102 ARG A C 1
ATOM 747 O O . ARG A 1 102 ? -1.284 -7.380 -6.218 1.00 90.19 102 ARG A O 1
ATOM 754 N N . LEU A 1 103 ? 0.415 -5.987 -5.744 1.00 92.12 103 LEU A N 1
ATOM 755 C CA . LEU A 1 103 ? 0.147 -4.975 -6.752 1.00 92.12 103 LEU A CA 1
ATOM 756 C C . LEU A 1 103 ? 1.296 -4.938 -7.751 1.00 92.12 103 LEU A C 1
ATOM 758 O O . LEU A 1 103 ? 2.453 -4.804 -7.369 1.00 92.12 103 LEU A O 1
ATOM 762 N N . ILE A 1 104 ? 0.966 -5.042 -9.026 1.00 92.25 104 ILE A N 1
ATOM 763 C CA . ILE A 1 104 ? 1.885 -4.853 -10.141 1.00 92.25 104 ILE A CA 1
ATOM 764 C C . ILE A 1 104 ? 1.515 -3.523 -10.784 1.00 92.25 104 ILE A C 1
ATOM 766 O O . ILE A 1 104 ? 0.351 -3.319 -11.106 1.00 92.25 104 ILE A O 1
ATOM 770 N N . VAL A 1 105 ? 2.476 -2.614 -10.911 1.00 89.69 105 VAL A N 1
ATOM 771 C CA . VAL A 1 105 ? 2.325 -1.337 -11.614 1.00 89.69 105 VAL A CA 1
ATOM 772 C C . VAL A 1 105 ? 3.239 -1.393 -12.828 1.00 89.69 105 VAL A C 1
ATOM 774 O O . VAL A 1 105 ? 4.461 -1.364 -12.670 1.00 89.69 105 VAL A O 1
ATOM 777 N N . ASP A 1 106 ? 2.641 -1.507 -14.008 1.00 88.75 106 ASP A N 1
ATOM 778 C CA . ASP A 1 106 ? 3.358 -1.623 -15.280 1.00 88.75 106 ASP A 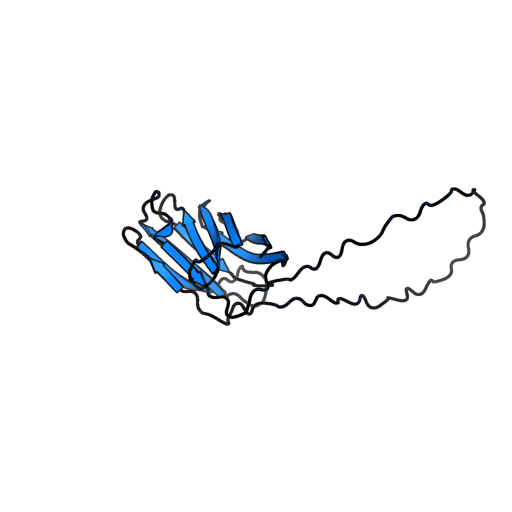CA 1
ATOM 779 C C . ASP A 1 106 ? 3.692 -0.238 -15.836 1.00 88.75 106 ASP A C 1
ATOM 781 O O . ASP A 1 106 ? 4.834 0.039 -16.201 1.00 88.75 106 ASP A O 1
ATOM 785 N N . GLU A 1 107 ? 2.707 0.662 -15.810 1.00 86.00 107 GLU A N 1
ATOM 786 C CA . GLU A 1 107 ? 2.820 2.023 -16.327 1.00 86.00 107 GLU A CA 1
ATOM 787 C C . GLU A 1 107 ? 2.193 3.025 -15.375 1.00 86.00 107 GLU A C 1
ATOM 789 O O . GLU A 1 107 ? 1.268 2.711 -14.626 1.00 86.00 107 GLU A O 1
ATOM 794 N N . VAL A 1 108 ? 2.741 4.237 -15.373 1.00 84.81 108 VAL A N 1
ATOM 795 C CA . VAL A 1 108 ? 2.457 5.265 -14.374 1.00 84.81 108 VAL A CA 1
ATOM 796 C C . VAL A 1 108 ? 3.306 6.494 -14.669 1.00 84.81 108 VAL A C 1
ATOM 798 O O . VAL A 1 108 ? 4.520 6.416 -14.849 1.00 84.81 108 VAL A O 1
ATOM 801 N N . ASP A 1 109 ? 2.664 7.651 -14.680 1.00 83.00 109 ASP A N 1
ATOM 802 C CA . ASP A 1 109 ? 3.358 8.927 -14.764 1.00 83.00 109 ASP A CA 1
ATOM 803 C C . ASP A 1 109 ? 3.940 9.280 -13.377 1.00 83.00 109 ASP A C 1
ATOM 805 O O . ASP A 1 109 ? 3.177 9.402 -12.412 1.00 83.00 109 ASP A O 1
ATOM 809 N N . PRO A 1 110 ? 5.267 9.474 -13.231 1.00 79.56 110 PRO A N 1
ATOM 810 C CA . PRO A 1 110 ? 5.878 9.861 -11.958 1.00 79.56 110 PRO A CA 1
ATOM 811 C C . PRO A 1 110 ? 5.346 11.182 -11.381 1.00 79.56 110 PRO A C 1
ATOM 813 O O . PRO A 1 110 ? 5.412 11.387 -10.160 1.00 79.56 110 PRO A O 1
ATOM 816 N N . ALA A 1 111 ? 4.832 12.077 -12.234 1.00 83.75 111 ALA A N 1
ATOM 817 C CA . ALA A 1 111 ? 4.173 13.314 -11.827 1.00 83.75 111 ALA A CA 1
ATOM 818 C C . ALA A 1 111 ? 2.747 13.070 -11.311 1.00 83.75 111 ALA A C 1
ATOM 820 O O . ALA A 1 111 ? 2.271 13.842 -10.483 1.00 83.75 111 ALA A O 1
ATOM 821 N N . LYS A 1 112 ? 2.101 11.973 -11.728 1.00 84.06 112 LYS A N 1
ATOM 822 C CA . LYS A 1 112 ? 0.751 11.556 -11.313 1.00 84.06 112 LYS A CA 1
ATOM 823 C C . LYS A 1 112 ? 0.783 10.223 -10.574 1.00 84.06 112 LYS A C 1
ATOM 825 O O . LYS A 1 112 ? 0.011 9.305 -10.830 1.00 84.06 112 LYS A O 1
ATOM 830 N N . PHE A 1 113 ? 1.690 10.111 -9.615 1.00 76.94 113 PHE A N 1
ATOM 831 C CA . PHE A 1 113 ? 1.907 8.876 -8.867 1.00 76.94 113 PHE A CA 1
ATOM 832 C C . PHE A 1 113 ? 0.661 8.391 -8.085 1.00 76.94 113 PHE A C 1
ATOM 834 O O . PHE A 1 113 ? 0.525 7.211 -7.785 1.00 76.94 113 PHE A O 1
ATOM 841 N N . TRP A 1 114 ? -0.301 9.277 -7.806 1.00 82.56 114 TRP A N 1
ATOM 842 C CA . TRP A 1 114 ? -1.607 8.928 -7.226 1.00 82.56 114 TRP A CA 1
ATOM 843 C C . TRP A 1 114 ? -2.550 8.179 -8.180 1.00 82.56 114 TRP A C 1
ATOM 845 O O . TRP A 1 114 ? -3.632 7.771 -7.762 1.00 82.56 114 TRP A O 1
ATOM 855 N N . CYS A 1 115 ? -2.174 7.978 -9.442 1.00 86.69 115 CYS A N 1
ATOM 856 C 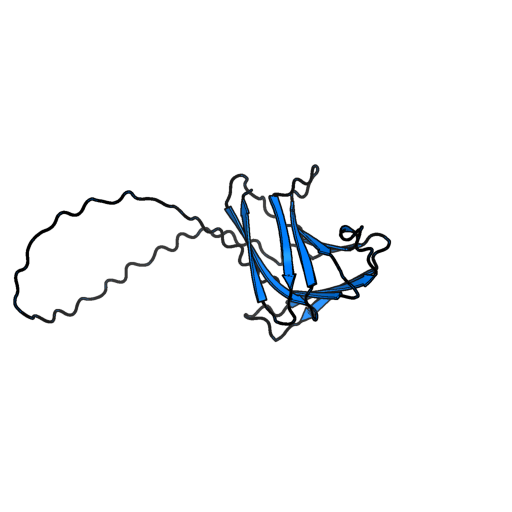CA . CYS A 1 115 ? -2.988 7.266 -10.421 1.00 86.69 115 CYS A CA 1
ATOM 857 C C . CYS A 1 115 ? -3.060 5.746 -10.195 1.00 86.69 115 CYS A C 1
ATOM 859 O O . CYS A 1 115 ? -3.896 5.113 -10.825 1.00 86.69 115 CYS A O 1
ATOM 861 N N . ALA A 1 116 ? -2.248 5.155 -9.310 1.00 89.81 116 ALA A N 1
ATOM 862 C CA . ALA A 1 116 ? -2.366 3.751 -8.902 1.00 89.81 116 ALA A CA 1
ATOM 863 C C . ALA A 1 116 ? -2.380 3.638 -7.370 1.00 89.81 116 ALA A C 1
ATOM 865 O O . ALA A 1 116 ? -1.417 4.020 -6.696 1.00 89.81 116 ALA A O 1
ATOM 866 N N . GLN A 1 117 ? -3.480 3.124 -6.815 1.00 90.19 117 GLN A N 1
ATOM 867 C CA . GLN A 1 117 ? -3.705 3.071 -5.370 1.00 90.19 117 GLN A CA 1
ATOM 868 C C . GLN A 1 117 ? -4.281 1.729 -4.924 1.00 90.19 117 GLN A C 1
ATOM 870 O O . GLN A 1 117 ? -5.205 1.200 -5.540 1.00 90.19 117 GLN A O 1
ATOM 875 N N . MET A 1 118 ? -3.797 1.230 -3.788 1.00 91.50 118 MET A N 1
ATOM 876 C CA . MET A 1 118 ? -4.459 0.163 -3.038 1.00 91.50 118 MET A CA 1
ATOM 877 C C . MET A 1 118 ? -5.207 0.765 -1.861 1.00 91.50 118 MET A C 1
ATOM 879 O O . MET A 1 118 ? -4.615 1.424 -1.005 1.00 91.50 118 MET A O 1
ATOM 883 N N . ILE A 1 119 ? -6.507 0.518 -1.793 1.00 90.00 119 ILE A N 1
ATOM 884 C CA . ILE A 1 119 ? -7.378 1.087 -0.773 1.00 90.00 119 ILE A CA 1
ATOM 885 C C . ILE A 1 119 ? -7.965 -0.035 0.069 1.00 90.00 119 ILE A C 1
ATOM 887 O O . ILE A 1 119 ? -8.460 -1.037 -0.446 1.00 90.00 119 ILE A O 1
ATOM 891 N N . LYS A 1 120 ? -7.934 0.167 1.383 1.00 87.19 120 LYS A N 1
ATOM 892 C CA . LYS A 1 120 ? -8.639 -0.657 2.356 1.00 87.19 120 LYS A CA 1
ATOM 893 C C . LYS A 1 120 ? -9.444 0.243 3.278 1.00 87.19 120 LYS A C 1
ATOM 895 O O . LYS A 1 120 ? -8.907 1.153 3.917 1.00 87.19 120 LYS A O 1
ATOM 900 N N . GLU A 1 121 ? -10.740 -0.009 3.349 1.00 86.38 121 GLU A N 1
ATOM 901 C CA . GLU A 1 121 ? -11.612 0.667 4.302 1.00 86.38 121 GLU A CA 1
ATOM 902 C C . GLU A 1 121 ? -11.418 0.060 5.690 1.00 86.38 121 GLU A C 1
ATOM 904 O O . GLU A 1 121 ? -11.319 -1.158 5.840 1.00 86.38 121 GLU A O 1
ATOM 909 N N . VAL A 1 122 ? -11.337 0.918 6.701 1.00 83.00 122 VAL A N 1
ATOM 910 C CA . VAL A 1 122 ? -11.345 0.499 8.101 1.00 83.00 122 VAL A CA 1
ATOM 911 C C . VAL A 1 122 ? -12.785 0.675 8.570 1.00 83.00 122 VAL A C 1
ATOM 913 O O . VAL A 1 122 ? -13.231 1.815 8.647 1.00 83.00 122 VAL A O 1
ATOM 916 N N . PRO A 1 123 ? -13.537 -0.413 8.818 1.00 75.44 123 PRO A N 1
ATOM 917 C CA . PRO A 1 123 ? -14.966 -0.321 9.125 1.00 75.44 123 PRO A CA 1
ATOM 918 C C . PRO A 1 123 ? -15.242 0.143 10.561 1.00 75.44 123 PRO A C 1
ATOM 920 O O . PRO A 1 123 ? -16.393 0.316 10.939 1.00 75.44 123 PRO A O 1
ATOM 923 N N . GLN A 1 124 ? -14.195 0.290 11.372 1.00 77.62 124 GLN A N 1
ATOM 924 C CA . GLN A 1 124 ? -14.285 0.712 12.762 1.00 77.62 124 GLN A CA 1
ATOM 925 C C . GLN A 1 124 ? -14.082 2.221 12.870 1.00 77.62 124 GLN A C 1
ATOM 927 O O . GLN A 1 124 ? -13.210 2.779 12.199 1.00 77.62 124 GLN A O 1
ATOM 932 N N . ASP A 1 125 ? -14.838 2.853 13.765 1.00 78.44 125 ASP A N 1
ATOM 933 C CA . ASP A 1 125 ? -14.662 4.266 14.075 1.00 78.44 125 ASP A CA 1
ATOM 934 C C . ASP A 1 125 ? -13.293 4.519 14.706 1.00 78.44 125 ASP A C 1
ATOM 936 O O . ASP A 1 125 ? -12.842 3.826 15.625 1.00 78.44 125 ASP A O 1
ATOM 940 N N . VAL A 1 126 ? -12.636 5.559 14.209 1.00 77.62 126 VAL A N 1
ATOM 941 C CA . VAL A 1 126 ? -11.343 6.010 14.699 1.00 77.62 126 VAL A CA 1
ATOM 942 C C . VAL A 1 126 ? -11.585 7.189 15.625 1.00 77.62 126 VAL A C 1
ATOM 944 O O . VAL A 1 126 ? -12.067 8.237 15.208 1.00 77.62 126 VAL A O 1
ATOM 947 N N . LEU A 1 127 ? -11.278 7.014 16.908 1.00 76.19 127 LEU A N 1
ATOM 948 C CA . LEU A 1 127 ? -11.435 8.084 17.887 1.00 76.19 127 LEU A CA 1
ATOM 949 C C . LEU A 1 127 ? -10.387 9.171 17.647 1.00 76.19 127 LEU A C 1
ATOM 951 O O . LEU A 1 127 ? -9.197 8.863 17.593 1.00 76.19 127 LEU A O 1
ATOM 955 N N . SER A 1 128 ? -10.816 10.429 17.594 1.00 83.12 128 SER A N 1
ATOM 956 C CA . SER A 1 128 ? -9.898 11.565 17.495 1.00 83.12 128 SER A CA 1
ATOM 957 C C . SER A 1 128 ? -9.069 11.761 18.776 1.00 83.12 128 SER A C 1
ATOM 959 O O . SER A 1 128 ? -9.442 11.347 19.886 1.00 83.12 128 SER A O 1
ATOM 961 N N . GLY A 1 129 ? -7.904 12.379 18.622 1.00 85.56 129 GLY A N 1
ATOM 962 C CA . GLY A 1 129 ? -6.929 12.691 19.658 1.00 85.56 129 GLY A CA 1
ATOM 963 C C . GLY A 1 129 ? -6.059 11.511 20.088 1.00 85.56 129 GLY A C 1
ATOM 964 O O . GLY A 1 129 ? -5.311 11.661 21.067 1.00 85.56 129 GLY A O 1
ATOM 965 N N . LYS A 1 130 ? -6.164 10.337 19.447 1.00 81.00 130 LYS A N 1
ATOM 966 C CA . LYS A 1 130 ? -5.562 9.079 19.923 1.00 81.00 130 LYS A CA 1
ATOM 967 C C . LYS A 1 130 ? -4.275 8.743 19.185 1.00 81.00 130 LYS A C 1
ATOM 969 O O . LYS A 1 130 ? -4.168 8.898 17.979 1.00 81.00 130 LYS A O 1
ATOM 974 N N . ASN A 1 131 ? -3.310 8.202 19.926 1.00 85.94 131 ASN A N 1
ATOM 975 C CA . ASN A 1 131 ? -2.110 7.629 19.327 1.00 85.94 131 ASN A CA 1
ATOM 976 C C . ASN A 1 131 ? -2.437 6.250 18.753 1.00 85.94 131 ASN A C 1
ATOM 978 O O . ASN A 1 131 ? -2.950 5.376 19.459 1.00 85.94 131 ASN A O 1
ATOM 982 N N . MET A 1 132 ? -2.091 6.055 17.491 1.00 81.94 132 MET A N 1
ATOM 983 C CA . MET A 1 132 ? -2.303 4.830 16.739 1.00 81.94 132 MET A CA 1
ATOM 984 C C . MET A 1 132 ? -0.999 4.377 16.093 1.00 81.94 132 MET A C 1
ATOM 986 O O . MET A 1 132 ? -0.064 5.157 15.916 1.00 81.94 132 MET A O 1
ATOM 990 N N . VAL A 1 133 ? -0.929 3.095 15.738 1.00 84.81 133 VAL A N 1
ATOM 991 C CA . VAL A 1 133 ? 0.192 2.550 14.972 1.00 84.81 133 VAL A CA 1
ATOM 992 C C . VAL A 1 133 ? -0.342 1.613 13.901 1.00 84.81 133 VAL A C 1
ATOM 994 O O . VAL A 1 133 ? -1.097 0.686 14.195 1.00 84.81 133 VAL A O 1
ATOM 997 N N . VAL A 1 134 ? 0.075 1.835 12.658 1.00 85.12 134 VAL A N 1
ATOM 998 C CA . VAL A 1 134 ? -0.155 0.889 11.565 1.00 85.12 134 VAL A CA 1
ATOM 999 C C . VAL A 1 134 ? 0.982 -0.123 11.545 1.00 85.12 134 VAL A C 1
ATOM 1001 O O . VAL A 1 134 ? 2.145 0.262 11.419 1.00 85.12 134 VAL A O 1
ATOM 1004 N N . HIS A 1 135 ? 0.652 -1.411 11.634 1.00 86.38 135 HIS A N 1
ATOM 1005 C CA . HIS A 1 135 ? 1.598 -2.515 11.481 1.00 86.38 135 HIS A CA 1
ATOM 1006 C C . HIS A 1 135 ? 1.316 -3.293 10.196 1.00 86.38 135 HIS A C 1
ATOM 1008 O O . HIS A 1 135 ? 0.179 -3.695 9.954 1.00 86.38 135 HIS A O 1
ATOM 1014 N N . PHE A 1 136 ? 2.351 -3.538 9.396 1.00 86.00 136 PHE A N 1
ATOM 1015 C CA . PHE A 1 136 ? 2.248 -4.384 8.207 1.00 86.00 136 PHE A CA 1
ATOM 1016 C C . PHE A 1 136 ? 3.595 -4.983 7.813 1.00 86.00 136 PHE A C 1
ATOM 1018 O O . PHE A 1 136 ? 4.642 -4.467 8.192 1.00 86.00 136 PHE A O 1
ATOM 1025 N N . TRP A 1 137 ? 3.565 -6.060 7.034 1.00 89.56 137 TRP A N 1
ATOM 1026 C CA . TRP A 1 137 ? 4.727 -6.587 6.330 1.00 89.56 137 TRP A CA 1
ATOM 1027 C C . TRP A 1 137 ? 4.665 -6.179 4.862 1.00 89.56 137 TRP A C 1
ATOM 1029 O O . TRP A 1 137 ? 3.594 -6.168 4.252 1.00 89.56 137 TRP A O 1
ATOM 1039 N N . GLY A 1 138 ? 5.813 -5.839 4.289 1.00 91.31 138 GLY A N 1
ATOM 1040 C CA . GLY A 1 138 ? 5.906 -5.459 2.885 1.00 91.31 138 GLY A CA 1
ATOM 1041 C C . GLY A 1 138 ? 7.263 -5.801 2.293 1.00 91.31 138 GLY A C 1
ATOM 1042 O O . GLY A 1 138 ? 8.253 -5.894 3.022 1.00 91.31 138 GLY A O 1
ATOM 1043 N N . ARG A 1 139 ? 7.284 -5.972 0.970 1.00 93.44 139 ARG A N 1
ATOM 1044 C CA . ARG A 1 139 ? 8.503 -6.031 0.157 1.00 93.44 139 ARG A CA 1
ATOM 1045 C C . ARG A 1 139 ? 8.247 -5.567 -1.279 1.00 93.44 139 ARG A C 1
ATOM 1047 O O . ARG A 1 139 ? 7.100 -5.503 -1.730 1.00 93.44 139 ARG A O 1
ATOM 1054 N N . SER A 1 140 ? 9.325 -5.304 -2.008 1.00 94.19 140 SER A N 1
ATOM 1055 C CA . SER A 1 140 ? 9.336 -5.063 -3.457 1.00 94.19 140 SER A CA 1
ATOM 1056 C C . SER A 1 140 ? 10.608 -5.677 -4.051 1.00 94.19 140 SER A C 1
ATOM 1058 O O . SER A 1 140 ? 11.657 -5.525 -3.438 1.00 94.19 140 SER A O 1
ATOM 1060 N N . PRO A 1 141 ? 10.597 -6.327 -5.235 1.00 91.75 141 PRO A N 1
ATOM 1061 C CA . PRO A 1 141 ? 11.806 -6.872 -5.866 1.00 91.75 141 PRO A CA 1
ATOM 1062 C C . PRO A 1 141 ? 12.920 -5.845 -6.097 1.00 91.75 141 PRO A C 1
ATOM 1064 O O . PRO A 1 141 ? 14.062 -6.221 -6.345 1.00 91.75 141 PRO A O 1
ATOM 1067 N N . LYS A 1 142 ? 12.585 -4.552 -6.052 1.00 91.19 142 LYS A N 1
ATOM 1068 C CA . LYS A 1 142 ? 13.514 -3.429 -6.145 1.00 91.19 142 LYS A CA 1
ATOM 1069 C C . LYS A 1 142 ? 13.307 -2.502 -4.954 1.00 91.19 142 LYS A C 1
ATOM 1071 O O . LYS A 1 142 ? 12.243 -2.488 -4.341 1.00 91.19 142 LYS A O 1
ATOM 1076 N N . ASN A 1 143 ? 14.292 -1.650 -4.689 1.00 90.81 143 ASN A N 1
ATOM 1077 C CA . ASN A 1 143 ? 14.109 -0.559 -3.742 1.00 90.81 143 ASN A CA 1
ATOM 1078 C C . ASN A 1 143 ? 13.052 0.414 -4.277 1.00 90.81 143 ASN A C 1
ATOM 1080 O O . ASN A 1 143 ? 13.286 1.135 -5.246 1.00 90.81 143 ASN A O 1
ATOM 1084 N N . THR A 1 144 ? 11.872 0.413 -3.661 1.00 88.19 144 THR A N 1
ATOM 1085 C CA . THR A 1 144 ? 10.709 1.165 -4.144 1.00 88.19 144 THR A CA 1
ATOM 1086 C C . THR A 1 144 ? 10.083 1.948 -3.013 1.00 88.19 144 THR A C 1
ATOM 1088 O O . THR A 1 144 ? 9.801 1.398 -1.954 1.00 88.19 144 THR A O 1
ATOM 1091 N N . SER A 1 145 ? 9.816 3.231 -3.241 1.00 89.62 145 SER A N 1
ATOM 1092 C CA . SER A 1 145 ? 9.094 4.039 -2.270 1.00 89.62 145 SER A CA 1
ATOM 1093 C C . SER A 1 145 ? 7.596 4.074 -2.546 1.00 89.62 145 SER A C 1
ATOM 1095 O O . SER A 1 145 ? 7.148 4.316 -3.665 1.00 89.62 145 SER A O 1
ATOM 1097 N N . VAL A 1 146 ? 6.822 3.923 -1.483 1.00 89.19 146 VAL A N 1
ATOM 1098 C CA . VAL A 1 146 ? 5.367 4.019 -1.480 1.00 89.19 146 VAL A CA 1
ATOM 1099 C C . VAL A 1 146 ? 4.940 5.065 -0.457 1.00 89.19 146 VAL A C 1
ATOM 1101 O O . VAL A 1 146 ? 5.568 5.230 0.584 1.00 89.19 146 VAL A O 1
ATOM 1104 N N . TRP A 1 147 ? 3.890 5.804 -0.758 1.00 89.50 147 TRP A N 1
ATOM 1105 C CA . TRP A 1 147 ? 3.181 6.658 0.179 1.00 89.50 147 TRP A CA 1
ATOM 1106 C C . TRP A 1 147 ? 2.095 5.862 0.892 1.00 89.50 147 TRP A C 1
ATOM 1108 O O . TRP A 1 147 ? 1.211 5.268 0.283 1.00 89.50 147 TRP A O 1
ATOM 1118 N N . PHE A 1 148 ? 2.144 5.882 2.210 1.00 90.56 148 PHE A N 1
ATOM 1119 C CA . PHE A 1 148 ? 1.103 5.352 3.061 1.00 90.56 148 PHE A CA 1
ATOM 1120 C C . PHE A 1 148 ? 0.234 6.500 3.551 1.00 90.56 148 PHE A C 1
ATOM 1122 O O . PHE A 1 148 ? 0.761 7.454 4.124 1.00 90.56 148 PHE A O 1
ATOM 1129 N N . ILE A 1 149 ? -1.074 6.407 3.322 1.00 89.56 149 ILE A N 1
ATOM 1130 C CA . ILE A 1 149 ? -2.040 7.439 3.680 1.00 89.56 149 ILE A CA 1
ATOM 1131 C C . ILE A 1 149 ? -3.159 6.837 4.534 1.00 89.56 149 ILE A C 1
ATOM 1133 O O . ILE A 1 149 ? -3.810 5.846 4.189 1.00 89.56 149 ILE A O 1
ATOM 1137 N N . PHE A 1 150 ? -3.400 7.445 5.683 1.00 88.69 150 PHE A N 1
ATOM 1138 C CA . PHE A 1 150 ? -4.594 7.209 6.476 1.00 88.69 150 PHE A CA 1
ATOM 1139 C C . PHE A 1 150 ? -5.405 8.493 6.475 1.00 88.69 150 PHE A C 1
ATOM 1141 O O . PHE A 1 150 ? -4.875 9.545 6.802 1.00 88.69 150 PHE A O 1
ATOM 1148 N N . GLU A 1 151 ? -6.666 8.403 6.087 1.00 88.62 151 GLU A N 1
ATOM 1149 C CA . GLU A 1 151 ? -7.549 9.552 5.922 1.00 88.62 151 GLU A CA 1
ATOM 1150 C C . GLU A 1 151 ? -8.990 9.137 6.202 1.00 88.62 151 GLU A C 1
ATOM 1152 O O . GLU A 1 151 ? -9.325 7.941 6.174 1.00 88.62 151 GLU A O 1
ATOM 1157 N N . GLU A 1 152 ? -9.831 10.135 6.442 1.00 83.12 152 GLU A N 1
ATOM 1158 C CA . GLU A 1 152 ? -11.263 9.953 6.623 1.00 83.12 152 GLU A CA 1
ATOM 1159 C C . GLU A 1 152 ? -11.924 9.339 5.377 1.00 83.12 152 GLU A C 1
ATOM 1161 O O . GLU A 1 152 ? -11.648 9.699 4.230 1.00 83.12 152 GLU A O 1
ATOM 1166 N N . GLY A 1 153 ? -12.858 8.410 5.596 1.00 77.50 153 GLY A N 1
ATOM 1167 C CA . GLY A 1 153 ? -13.606 7.772 4.507 1.00 77.50 153 GLY A CA 1
ATOM 1168 C C . GLY A 1 153 ? -14.625 8.691 3.824 1.00 77.50 153 GLY A C 1
ATOM 1169 O O . GLY A 1 153 ? -15.119 8.355 2.750 1.00 77.50 153 GLY A O 1
ATOM 1170 N N . LYS A 1 154 ? -14.942 9.842 4.425 1.00 76.06 154 LYS A N 1
ATOM 1171 C CA . LYS A 1 154 ? -15.907 10.826 3.919 1.00 76.06 154 LYS A CA 1
ATOM 1172 C C . LYS A 1 154 ? -15.194 12.145 3.631 1.00 76.06 154 LYS A C 1
ATOM 1174 O O . LYS A 1 154 ? -14.170 12.437 4.238 1.00 76.06 154 LYS A O 1
ATOM 1179 N N . SER A 1 155 ? -15.750 12.931 2.710 1.00 66.31 155 SER A N 1
ATOM 1180 C CA . SER A 1 155 ? -15.290 14.298 2.444 1.00 66.31 155 SER A CA 1
ATOM 1181 C C . SER A 1 155 ? -15.228 15.093 3.760 1.00 66.31 155 SER A C 1
ATOM 1183 O O . SER A 1 155 ? -16.202 15.035 4.514 1.00 66.31 155 SER A O 1
ATOM 1185 N N . PRO A 1 156 ? -14.136 15.830 4.039 1.00 80.38 156 PRO A N 1
ATOM 1186 C CA . PRO A 1 156 ? -13.099 16.273 3.098 1.00 80.38 156 PRO A CA 1
ATOM 1187 C C . PRO A 1 156 ? -11.919 15.308 2.879 1.00 80.38 156 PRO A C 1
ATOM 1189 O O . PRO A 1 156 ? -10.974 15.690 2.195 1.00 80.38 156 PRO A O 1
ATOM 1192 N N . HIS A 1 157 ? -11.960 14.077 3.403 1.00 78.44 157 HIS A N 1
ATOM 1193 C CA . HIS A 1 157 ? -10.841 13.124 3.348 1.00 78.44 157 HIS A CA 1
ATOM 1194 C C . HIS A 1 157 ? -9.568 13.672 4.008 1.00 78.44 157 HIS A C 1
ATOM 1196 O O . HIS A 1 157 ? -8.473 13.564 3.453 1.00 78.44 157 HIS A O 1
ATOM 1202 N N . ALA A 1 158 ? -9.704 14.289 5.186 1.00 81.06 158 ALA A N 1
ATOM 1203 C CA . ALA A 1 158 ? -8.556 14.834 5.902 1.00 81.06 158 ALA A CA 1
ATOM 1204 C C . ALA A 1 158 ? -7.539 13.713 6.220 1.00 81.06 158 ALA A C 1
ATOM 1206 O O . ALA A 1 158 ? -7.932 12.678 6.772 1.00 81.06 158 ALA A O 1
ATOM 1207 N N . PRO A 1 159 ? -6.252 13.864 5.844 1.00 80.06 159 PRO A N 1
ATOM 1208 C CA . PRO A 1 159 ? -5.239 12.860 6.134 1.00 80.06 159 PRO A CA 1
ATOM 1209 C C . PRO A 1 159 ? -4.753 12.970 7.585 1.00 80.06 159 PRO A C 1
ATOM 1211 O O . PRO A 1 159 ? -4.240 14.003 8.000 1.00 80.06 159 PRO A O 1
ATOM 1214 N N . GLU A 1 160 ? -4.838 11.864 8.321 1.00 82.62 160 GLU A N 1
ATOM 1215 C CA . GLU A 1 160 ? -4.302 11.694 9.684 1.00 82.62 160 GLU A CA 1
ATOM 1216 C C . GLU A 1 160 ? -2.876 11.116 9.675 1.00 82.62 160 GLU A C 1
ATOM 1218 O O . GLU A 1 160 ? -2.096 11.264 10.615 1.00 82.62 160 GLU A O 1
ATOM 1223 N N . LEU A 1 161 ? -2.512 10.422 8.593 1.00 86.88 161 LEU A N 1
ATOM 1224 C CA . LEU A 1 161 ? -1.165 9.916 8.348 1.00 86.88 161 LEU A CA 1
ATOM 1225 C C . LEU A 1 161 ? -0.845 10.074 6.870 1.00 86.88 161 LEU A C 1
ATOM 1227 O O . LEU A 1 161 ? -1.604 9.620 6.021 1.00 86.88 161 LEU A O 1
ATOM 1231 N N . GLN A 1 162 ? 0.323 10.629 6.569 1.00 92.25 162 GLN A N 1
ATOM 1232 C CA . GLN A 1 162 ? 0.906 10.608 5.236 1.00 92.25 162 GLN A CA 1
ATOM 1233 C C . GLN A 1 162 ? 2.414 10.398 5.362 1.00 92.25 162 GLN A C 1
ATOM 1235 O O . GLN A 1 162 ? 3.150 11.300 5.756 1.00 92.25 162 GLN A O 1
ATOM 1240 N N . GLN A 1 163 ? 2.891 9.195 5.045 1.00 91.44 163 GLN A N 1
ATOM 1241 C CA . GLN A 1 163 ? 4.298 8.840 5.227 1.00 91.44 163 GLN A CA 1
ATOM 1242 C C . GLN A 1 163 ? 4.851 8.069 4.034 1.00 91.44 163 GLN A C 1
ATOM 1244 O O . GLN A 1 163 ? 4.240 7.123 3.544 1.00 91.44 163 GLN A O 1
ATOM 1249 N N . LYS A 1 164 ? 6.048 8.449 3.583 1.00 92.56 164 LYS A N 1
ATOM 1250 C CA . LYS A 1 164 ? 6.794 7.709 2.565 1.00 92.56 164 LYS A CA 1
ATOM 1251 C C . LYS A 1 164 ? 7.547 6.547 3.216 1.00 92.56 164 LYS A C 1
ATOM 1253 O O . LYS A 1 164 ? 8.316 6.750 4.153 1.00 92.56 164 LYS A O 1
ATOM 1258 N N . VAL A 1 165 ? 7.354 5.342 2.696 1.00 93.00 165 VAL A N 1
ATOM 1259 C CA . VAL A 1 165 ? 7.991 4.100 3.143 1.00 93.00 165 VAL A CA 1
ATOM 1260 C C . VAL A 1 165 ? 8.759 3.493 1.976 1.00 93.00 165 VAL A C 1
ATOM 1262 O O . VAL A 1 165 ? 8.231 3.403 0.874 1.00 93.00 165 VAL A O 1
ATOM 1265 N N . THR A 1 166 ? 10.001 3.070 2.201 1.00 94.44 166 THR A N 1
ATOM 1266 C CA . THR A 1 166 ? 10.795 2.367 1.184 1.00 94.44 166 THR A CA 1
ATOM 1267 C C . THR A 1 166 ? 10.786 0.867 1.449 1.00 94.44 166 THR A C 1
ATOM 1269 O O . THR A 1 166 ? 11.158 0.410 2.535 1.00 94.44 166 THR A O 1
ATOM 1272 N N . PHE A 1 167 ? 10.350 0.111 0.449 1.00 93.00 167 PHE A N 1
ATOM 1273 C CA . PHE A 1 167 ? 10.397 -1.343 0.407 1.00 93.00 167 PHE A CA 1
ATOM 1274 C C . PHE A 1 167 ? 11.715 -1.822 -0.164 1.00 93.00 167 PHE A C 1
ATOM 1276 O O . PHE A 1 167 ? 12.276 -1.174 -1.046 1.00 93.00 167 PHE A O 1
ATOM 1283 N N . THR A 1 168 ? 12.179 -2.950 0.362 1.00 95.12 168 THR A N 1
ATOM 1284 C CA . THR A 1 168 ? 13.375 -3.661 -0.086 1.00 95.12 168 THR A CA 1
ATOM 1285 C C . THR A 1 168 ? 12.976 -5.048 -0.614 1.00 95.12 168 THR A C 1
ATOM 1287 O O . THR A 1 168 ? 11.809 -5.439 -0.464 1.00 95.12 168 THR A O 1
ATOM 1290 N N . PRO A 1 169 ? 13.900 -5.787 -1.258 1.00 94.56 169 PRO A N 1
ATOM 1291 C CA . PRO A 1 169 ? 13.659 -7.158 -1.723 1.00 94.56 169 PRO A CA 1
ATOM 1292 C C . PRO A 1 169 ? 13.255 -8.145 -0.627 1.00 94.56 169 PRO A C 1
ATOM 1294 O O . PRO A 1 169 ? 12.552 -9.121 -0.913 1.00 94.56 169 PRO A O 1
ATOM 1297 N N . GLU A 1 170 ? 13.663 -7.886 0.613 1.00 92.50 170 GLU A N 1
ATOM 1298 C CA . GLU A 1 170 ? 13.378 -8.716 1.775 1.00 92.50 170 GLU A CA 1
ATOM 1299 C C . GLU A 1 170 ? 12.045 -8.345 2.432 1.00 92.50 170 GLU A C 1
ATOM 1301 O O . GLU A 1 170 ? 11.650 -7.180 2.507 1.00 92.50 170 GLU A O 1
ATOM 1306 N N . TRP A 1 171 ? 11.363 -9.349 2.980 1.00 89.94 171 TRP A N 1
ATOM 1307 C CA . TRP A 1 171 ? 10.206 -9.119 3.837 1.00 89.94 171 TRP A CA 1
ATOM 1308 C C . TRP A 1 171 ? 10.605 -8.363 5.097 1.00 89.94 171 TRP A C 1
ATOM 1310 O O . TRP A 1 171 ? 11.419 -8.832 5.895 1.00 89.94 171 TRP A O 1
ATOM 1320 N N . LYS A 1 172 ? 9.972 -7.211 5.315 1.00 91.69 172 LYS A N 1
ATOM 1321 C CA . LYS A 1 172 ? 10.197 -6.395 6.505 1.00 91.69 172 LYS A CA 1
ATOM 1322 C C . LYS A 1 172 ? 8.884 -5.975 7.144 1.00 91.69 172 LYS A C 1
ATOM 1324 O O . LYS A 1 172 ? 7.916 -5.658 6.454 1.00 91.69 172 LYS A O 1
ATOM 1329 N N . GLN A 1 173 ? 8.876 -5.938 8.475 1.00 91.19 173 GLN A N 1
ATOM 1330 C CA . GLN A 1 173 ? 7.790 -5.336 9.235 1.00 91.19 173 GLN A CA 1
ATOM 1331 C C . GLN A 1 173 ? 7.968 -3.817 9.315 1.00 91.19 173 GLN A C 1
ATOM 1333 O O . GLN A 1 173 ? 9.023 -3.313 9.708 1.00 91.19 173 GLN A O 1
ATOM 1338 N N . TYR A 1 174 ? 6.900 -3.093 9.012 1.00 89.81 174 TYR A N 1
ATOM 1339 C CA . TYR A 1 174 ? 6.793 -1.648 9.115 1.00 89.81 174 TYR A CA 1
ATOM 1340 C C . TYR A 1 174 ? 5.835 -1.275 10.244 1.00 89.81 174 TYR A C 1
ATOM 1342 O O . TYR A 1 174 ? 4.813 -1.933 10.460 1.00 89.81 174 TYR A O 1
ATOM 1350 N N . LYS A 1 175 ? 6.191 -0.214 10.972 1.00 92.50 175 LYS A N 1
ATOM 1351 C CA . LYS A 1 175 ? 5.401 0.357 12.065 1.00 92.50 175 LYS A CA 1
ATOM 1352 C C . LYS A 1 175 ? 5.326 1.863 11.870 1.00 92.50 175 LYS A C 1
ATOM 1354 O O . LYS A 1 175 ? 6.354 2.530 11.965 1.00 92.50 175 LYS A O 1
ATOM 1359 N N . LEU A 1 176 ? 4.137 2.375 11.573 1.00 90.00 176 LEU A N 1
ATOM 1360 C CA . LEU A 1 176 ? 3.912 3.796 11.305 1.00 90.00 176 LEU A CA 1
ATOM 1361 C C . LEU A 1 176 ? 3.051 4.382 12.433 1.00 90.00 176 LEU A C 1
ATOM 1363 O O . LEU A 1 176 ? 1.834 4.168 12.427 1.00 90.00 176 LEU A O 1
ATOM 1367 N N . PRO A 1 177 ? 3.657 5.026 13.447 1.00 91.44 177 PRO A N 1
ATOM 1368 C CA . PRO A 1 177 ? 2.903 5.700 14.494 1.00 91.44 177 PRO A CA 1
ATOM 1369 C C . PRO A 1 177 ? 2.294 7.000 13.960 1.00 91.44 177 PRO A C 1
ATOM 1371 O O . PRO A 1 177 ? 2.945 7.734 13.219 1.00 91.44 177 PRO A O 1
ATOM 1374 N N . PHE A 1 178 ? 1.063 7.298 14.360 1.00 87.06 178 PHE A N 1
ATOM 1375 C CA . PHE A 1 178 ? 0.363 8.538 14.025 1.00 87.06 178 PHE A CA 1
ATOM 1376 C C . PHE A 1 178 ? -0.620 8.922 15.132 1.00 87.06 178 PHE A C 1
ATOM 1378 O O . PHE A 1 178 ? -0.844 8.148 16.068 1.00 87.06 178 PHE A O 1
ATOM 1385 N N . ARG A 1 179 ? -1.175 10.131 15.054 1.00 87.62 179 ARG A N 1
ATOM 1386 C CA . ARG A 1 179 ? -2.175 10.624 15.998 1.00 87.62 179 ARG A CA 1
ATOM 1387 C C . ARG A 1 179 ? -3.360 11.185 15.224 1.00 87.62 179 ARG A C 1
ATOM 1389 O O . ARG A 1 179 ? -3.132 11.951 14.300 1.00 87.62 179 ARG A O 1
ATOM 1396 N N . THR A 1 180 ? -4.554 10.766 15.621 1.00 81.19 180 THR A N 1
ATOM 1397 C CA . THR A 1 180 ? -5.854 11.240 15.122 1.00 81.19 180 THR A CA 1
ATOM 1398 C C . THR A 1 180 ? -6.387 12.387 15.967 1.00 81.19 180 THR A C 1
ATOM 1400 O O . THR A 1 180 ? -5.721 12.727 16.975 1.00 81.19 180 THR A O 1
#

pLDDT: mean 70.28, std 21.37, range [29.45, 95.12]

Radius of gyration: 23.47 Å; chains: 1; bounding box: 44×35×75 Å

Secondary structure (DSSP, 8-state):
-EEEE--SSSEEEEEE---------------PPP---------------------------------TTSS--EEEE-TT-EEEEEEEE-TTSSSS--EEEEEEEEE--GGGGGGEEEE----S---TT-EEEEEEEEE-SS-EEEEEEEE-SSTT--EEEEEEEEE-SS-EEEEEEEE-

Foldseek 3Di:
DKKFFQDDAKWKKKWAAPQPFFQDPPPDDDDDDDDDDDDDDDDDDDDDPDPPPPDPPPPPRPRPGQPPPPWDKDKAADPPKDKDKDWDFAPPDPDDPRIIIMMITHDDDSVPSRRIMIDDDRPDDDDAFGKIKGKIKMAICAFTKMWDWDFDPDPPRHTQDTDIDTHYHDIDMDIDITGD

Sequence (180 aa):
MRIIIKPVGAIVIVFALIALAGMLYAKSRISSPKSAAQKSGSPVSKSVAKAEKSTPRKNNINSTVIDPNATKWKLVTQAPAVAAMTDILVSELPGDNKHAVRLIVDEVDPAKFWCAQMIKEVPQDVLSGKNMVVHFWGRSPKNTSVWFIFEEGKSPHAPELQQKVTFTPEWKQYKLPFRT